Protein AF-A0A0F9LLL0-F1 (afdb_monomer_lite)

Organism: NCBI:txid412755

pLDDT: mean 88.36, std 11.76, range [49.66, 96.94]

Structure (mmCIF, N/CA/C/O backbone):
data_AF-A0A0F9LLL0-F1
#
_entry.id   AF-A0A0F9LLL0-F1
#
loop_
_atom_site.group_PDB
_atom_site.id
_atom_site.type_symbol
_atom_site.label_atom_id
_atom_site.label_alt_id
_atom_site.label_comp_id
_atom_site.label_asym_id
_atom_site.label_entity_id
_atom_site.label_seq_id
_atom_site.pdbx_PDB_ins_code
_atom_site.Cartn_x
_atom_site.Cartn_y
_atom_site.Cartn_z
_atom_site.occupancy
_atom_site.B_iso_or_equiv
_atom_site.auth_seq_id
_atom_site.auth_comp_id
_atom_site.auth_asym_id
_atom_site.auth_atom_id
_atom_site.pdbx_PDB_model_num
ATOM 1 N N . MET A 1 1 ? 44.115 -16.959 -52.506 1.00 49.66 1 MET A N 1
ATOM 2 C CA . MET A 1 1 ? 43.797 -16.794 -51.074 1.00 49.66 1 MET A CA 1
ATOM 3 C C . MET A 1 1 ? 43.823 -15.306 -50.845 1.00 49.66 1 MET A C 1
ATOM 5 O O . MET A 1 1 ? 44.897 -14.777 -50.610 1.00 49.66 1 MET A O 1
ATOM 9 N N . ASP A 1 2 ? 42.681 -14.649 -51.011 1.00 50.66 2 ASP A N 1
ATOM 10 C CA . ASP A 1 2 ? 42.573 -13.218 -50.755 1.00 50.66 2 ASP A CA 1
ATOM 11 C C . ASP A 1 2 ? 41.708 -13.053 -49.515 1.00 50.66 2 ASP A C 1
ATOM 13 O O . ASP A 1 2 ? 40.599 -13.584 -49.444 1.00 50.66 2 ASP A O 1
ATOM 17 N N . LEU A 1 3 ? 42.322 -12.442 -48.502 1.00 54.19 3 LEU A N 1
ATOM 18 C CA . LEU A 1 3 ? 41.773 -12.220 -47.176 1.00 54.19 3 LEU A CA 1
ATOM 19 C C . LEU A 1 3 ? 40.413 -11.527 -47.293 1.00 54.19 3 LEU A C 1
ATOM 21 O O . LEU A 1 3 ? 40.330 -10.405 -47.791 1.00 54.19 3 LEU A O 1
ATOM 25 N N . GLU A 1 4 ? 39.374 -12.178 -46.771 1.00 57.97 4 GLU A N 1
ATOM 26 C CA . GLU A 1 4 ? 38.136 -11.518 -46.373 1.00 57.97 4 GLU A CA 1
ATOM 27 C C . GLU A 1 4 ? 38.500 -10.374 -45.424 1.00 57.97 4 GLU A C 1
ATOM 29 O O . GLU A 1 4 ? 38.807 -10.583 -44.249 1.00 57.97 4 GLU A O 1
ATOM 34 N N . THR A 1 5 ? 38.482 -9.144 -45.932 1.00 56.28 5 THR A N 1
ATOM 35 C CA . THR A 1 5 ? 38.376 -7.958 -45.092 1.00 56.28 5 THR A CA 1
ATOM 36 C C . THR A 1 5 ? 36.992 -8.012 -44.463 1.00 56.28 5 THR A C 1
ATOM 38 O O . THR A 1 5 ? 36.030 -7.470 -45.010 1.00 56.28 5 THR A O 1
ATOM 41 N N . CYS A 1 6 ? 36.876 -8.730 -43.346 1.00 54.41 6 CYS A N 1
ATOM 42 C CA . CYS A 1 6 ? 35.799 -8.523 -42.393 1.00 54.41 6 CYS A CA 1
ATOM 43 C C . CYS A 1 6 ? 35.904 -7.047 -42.001 1.00 54.41 6 CYS A C 1
ATOM 45 O O . CYS A 1 6 ? 36.823 -6.650 -41.292 1.00 54.41 6 CYS A O 1
ATOM 47 N N . SER A 1 7 ? 35.091 -6.228 -42.664 1.00 63.59 7 SER A N 1
ATOM 48 C CA . SER A 1 7 ? 35.246 -4.782 -42.738 1.00 63.59 7 SER A CA 1
ATOM 49 C C . SER A 1 7 ? 35.240 -4.202 -41.327 1.00 63.59 7 SER A C 1
ATOM 51 O O . SER A 1 7 ? 34.290 -4.421 -40.576 1.00 63.59 7 SER A O 1
ATOM 53 N N . ASP A 1 8 ? 36.292 -3.464 -40.968 1.00 67.12 8 ASP A N 1
ATOM 54 C CA . ASP A 1 8 ? 36.409 -2.779 -39.674 1.00 67.12 8 ASP A CA 1
ATOM 55 C C . ASP A 1 8 ? 35.165 -1.919 -39.362 1.00 67.12 8 ASP A C 1
ATOM 57 O O . ASP A 1 8 ? 34.784 -1.768 -38.201 1.00 67.12 8 ASP A O 1
ATOM 61 N N . ASP A 1 9 ? 34.457 -1.440 -40.391 1.00 73.56 9 ASP A N 1
ATOM 62 C CA . ASP A 1 9 ? 33.192 -0.712 -40.260 1.00 73.56 9 ASP A CA 1
ATOM 63 C C . ASP A 1 9 ? 32.049 -1.579 -39.704 1.00 73.56 9 ASP A C 1
ATOM 65 O O . ASP A 1 9 ? 31.202 -1.089 -38.955 1.00 73.56 9 ASP A O 1
ATOM 69 N N . THR A 1 10 ? 32.016 -2.878 -40.017 1.00 79.62 10 THR A N 1
ATOM 70 C CA . THR A 1 10 ? 31.043 -3.824 -39.447 1.00 79.62 10 THR A CA 1
ATOM 71 C C . THR A 1 10 ? 31.278 -4.002 -37.948 1.00 79.62 10 THR A C 1
ATOM 73 O O . THR A 1 10 ? 30.338 -3.888 -37.163 1.00 79.62 10 THR A O 1
ATOM 76 N N . LEU A 1 11 ? 32.535 -4.172 -37.529 1.00 78.38 11 LEU A N 1
ATOM 77 C CA . LEU A 1 11 ? 32.893 -4.297 -36.113 1.00 78.38 11 LEU A CA 1
ATOM 78 C C . LEU A 1 11 ? 32.618 -3.002 -35.334 1.00 78.38 11 LEU A C 1
ATOM 80 O O . LEU A 1 11 ? 32.130 -3.047 -34.203 1.00 78.38 11 LEU A O 1
ATOM 84 N N . LEU A 1 12 ? 32.880 -1.837 -35.934 1.00 81.56 12 LEU A N 1
ATOM 85 C CA . LEU A 1 12 ? 32.587 -0.537 -35.321 1.00 81.56 12 LEU A CA 1
ATOM 86 C C . LEU A 1 12 ? 31.083 -0.301 -35.127 1.00 81.56 12 LEU A C 1
ATOM 88 O O . LEU A 1 12 ? 30.684 0.259 -34.102 1.00 81.56 12 LEU A O 1
ATOM 92 N N . ASN A 1 13 ? 30.249 -0.739 -36.073 1.00 84.88 13 ASN A N 1
ATOM 93 C CA . ASN A 1 13 ? 28.795 -0.655 -35.942 1.00 84.88 13 ASN A CA 1
ATOM 94 C C . ASN A 1 13 ? 28.274 -1.597 -34.846 1.00 84.88 13 ASN A C 1
ATOM 96 O O . ASN A 1 13 ? 27.513 -1.161 -33.988 1.00 84.88 13 ASN A O 1
ATOM 100 N N . GLU A 1 14 ? 28.771 -2.834 -34.766 1.00 84.88 14 GLU A N 1
ATOM 101 C CA . GLU A 1 14 ? 28.394 -3.755 -33.684 1.00 84.88 14 GLU A CA 1
ATOM 102 C C . GLU A 1 14 ? 28.787 -3.237 -32.291 1.00 84.88 14 GLU A C 1
ATOM 104 O O . GLU A 1 14 ? 28.036 -3.383 -31.320 1.00 84.88 14 GLU A O 1
ATOM 109 N N . VAL A 1 15 ? 29.968 -2.622 -32.163 1.00 84.62 15 VAL A N 1
ATOM 110 C CA . VAL A 1 15 ? 30.407 -2.003 -30.903 1.00 84.62 15 VAL A CA 1
ATOM 111 C C . VAL A 1 15 ? 29.501 -0.828 -30.531 1.00 84.62 15 VAL A C 1
ATOM 113 O O . VAL A 1 15 ? 29.155 -0.687 -29.354 1.00 84.62 15 VAL A O 1
ATOM 116 N N . ARG A 1 16 ? 29.076 -0.016 -31.508 1.00 87.69 16 ARG A N 1
ATOM 117 C CA .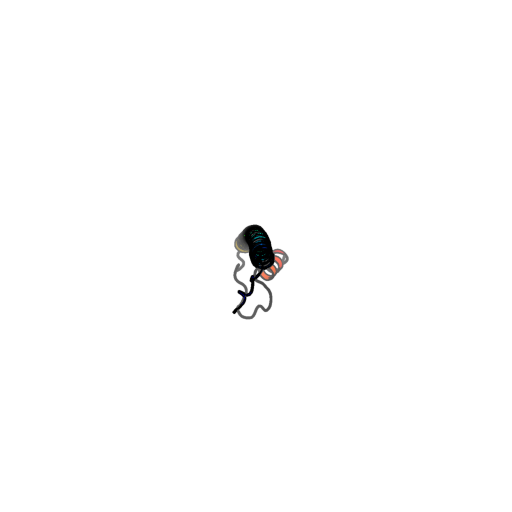 ARG A 1 16 ? 28.134 1.093 -31.300 1.00 87.69 16 ARG A CA 1
ATOM 118 C C . ARG A 1 16 ? 26.779 0.591 -30.810 1.00 87.69 16 ARG A C 1
ATOM 120 O O . ARG A 1 16 ? 26.327 1.046 -29.762 1.00 87.69 16 ARG A O 1
ATOM 127 N N . ASP A 1 17 ? 26.203 -0.401 -31.481 1.00 88.62 17 ASP A N 1
ATOM 128 C CA . ASP A 1 17 ? 24.901 -0.975 -31.123 1.00 88.62 17 ASP A CA 1
ATOM 129 C C . ASP A 1 17 ? 24.913 -1.561 -29.702 1.00 88.62 17 ASP A C 1
ATOM 131 O O . ASP A 1 17 ? 23.976 -1.382 -28.914 1.00 88.62 17 ASP A O 1
ATOM 135 N N . ARG A 1 18 ? 26.014 -2.221 -29.314 1.00 87.50 18 ARG A N 1
ATOM 136 C CA . ARG A 1 18 ? 26.202 -2.728 -27.944 1.00 87.50 18 ARG A CA 1
ATOM 137 C C . ARG A 1 18 ? 26.310 -1.603 -26.919 1.00 87.50 18 ARG A C 1
ATOM 139 O O . ARG A 1 18 ? 25.796 -1.747 -25.807 1.00 87.50 18 ARG A O 1
ATOM 146 N N . LEU A 1 19 ? 26.978 -0.503 -27.263 1.00 87.62 19 LEU A N 1
ATOM 147 C CA . LEU A 1 19 ? 27.132 0.651 -26.379 1.00 87.62 19 LEU A CA 1
ATOM 148 C C . LEU A 1 19 ? 25.792 1.367 -26.163 1.00 87.62 19 LEU A C 1
ATOM 150 O O . LEU A 1 19 ? 25.452 1.699 -25.027 1.00 87.62 19 LEU A O 1
ATOM 154 N N . GLU A 1 20 ? 25.003 1.530 -27.225 1.00 90.12 20 GLU A N 1
ATOM 155 C CA . GLU A 1 20 ? 23.649 2.091 -27.169 1.00 90.12 20 GLU A CA 1
ATOM 156 C C . GLU A 1 20 ? 22.702 1.198 -26.361 1.00 90.12 20 GLU A C 1
ATOM 158 O O . GLU A 1 20 ? 22.012 1.678 -25.460 1.00 90.12 20 GLU A O 1
ATOM 163 N N . THR A 1 21 ? 22.748 -0.117 -26.587 1.00 88.44 21 THR A N 1
ATOM 164 C CA . THR A 1 21 ? 21.966 -1.093 -25.813 1.00 88.44 21 THR A CA 1
ATOM 165 C C . THR A 1 21 ? 22.315 -1.040 -24.325 1.00 88.44 21 THR A C 1
ATOM 167 O O . THR A 1 21 ? 21.430 -1.083 -23.467 1.00 88.44 21 THR A O 1
ATOM 170 N N . LYS A 1 22 ? 23.608 -0.928 -23.990 1.00 90.38 22 LYS A N 1
ATOM 171 C CA . LYS A 1 22 ? 24.055 -0.807 -22.598 1.00 90.38 22 LYS A CA 1
ATOM 172 C C . LYS A 1 22 ? 23.533 0.478 -21.957 1.00 90.38 22 LYS A C 1
ATOM 174 O O . LYS A 1 22 ? 23.003 0.419 -20.852 1.00 90.38 22 LYS A O 1
ATOM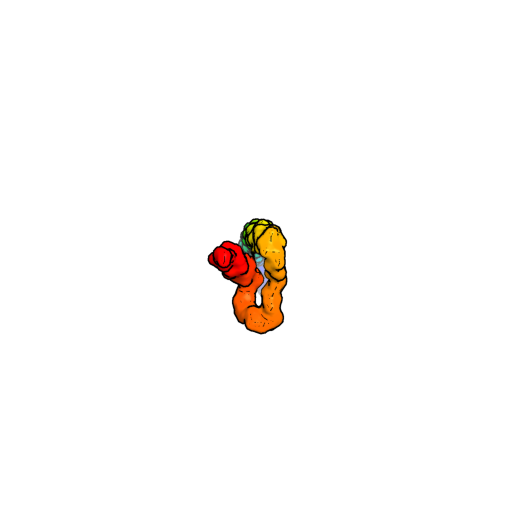 179 N N . LYS A 1 23 ? 23.613 1.605 -22.666 1.00 92.56 23 LYS A N 1
ATOM 180 C CA . LYS A 1 23 ? 23.095 2.888 -22.183 1.00 92.56 23 LYS A CA 1
ATOM 181 C C . LYS A 1 23 ? 21.586 2.829 -21.919 1.00 92.56 23 LYS A C 1
ATOM 183 O O . LYS A 1 23 ? 21.145 3.229 -20.848 1.00 92.56 23 LYS A O 1
ATOM 188 N N . ALA A 1 24 ? 20.813 2.254 -22.842 1.00 90.25 24 ALA A N 1
ATOM 189 C CA . ALA A 1 24 ? 19.371 2.074 -22.667 1.00 90.25 24 ALA A CA 1
ATOM 190 C C . ALA A 1 24 ? 19.033 1.180 -21.458 1.00 90.25 24 ALA A C 1
ATOM 192 O O . ALA A 1 24 ? 18.079 1.443 -20.726 1.00 90.25 24 ALA A O 1
ATOM 193 N N . LYS A 1 25 ? 19.831 0.131 -21.214 1.00 91.81 25 LYS A N 1
ATOM 194 C CA . LYS A 1 25 ? 19.679 -0.729 -20.033 1.00 91.81 25 LYS A CA 1
ATOM 195 C C . LYS A 1 25 ? 19.938 0.034 -18.733 1.00 91.81 25 LYS A C 1
ATOM 197 O O . LYS A 1 25 ? 19.180 -0.145 -17.781 1.00 91.81 25 LYS A O 1
ATOM 202 N N . ASP A 1 26 ? 20.986 0.850 -18.687 1.00 94.25 26 ASP A N 1
ATOM 203 C CA . ASP A 1 26 ? 21.334 1.631 -17.497 1.00 94.25 26 ASP A CA 1
ATOM 204 C C . ASP A 1 26 ? 20.229 2.660 -17.182 1.00 94.25 26 ASP A C 1
ATOM 206 O O . ASP A 1 26 ? 19.760 2.729 -16.046 1.00 94.25 26 ASP A O 1
ATOM 210 N N . GLU A 1 27 ? 19.699 3.351 -18.199 1.00 93.50 27 GLU A N 1
ATOM 211 C CA . GLU A 1 27 ? 18.555 4.268 -18.051 1.00 93.50 27 GLU A CA 1
ATOM 212 C C . GLU A 1 27 ? 17.291 3.553 -17.530 1.00 93.50 27 GLU A C 1
ATOM 214 O O . GLU A 1 27 ? 16.585 4.070 -16.656 1.00 93.50 27 GLU A O 1
ATOM 219 N N . LEU A 1 28 ? 17.013 2.335 -18.014 1.00 92.88 28 LEU A N 1
ATOM 220 C CA . LEU A 1 28 ? 15.889 1.523 -17.538 1.00 92.88 28 LEU A CA 1
ATOM 221 C C . LEU A 1 28 ? 16.065 1.109 -16.068 1.00 92.88 28 LEU A C 1
ATOM 223 O O . LEU A 1 28 ? 15.104 1.130 -15.296 1.00 92.88 28 LEU A O 1
ATOM 227 N N . LEU A 1 29 ? 17.282 0.727 -15.669 1.00 92.56 29 LEU A N 1
ATOM 228 C CA . LEU A 1 29 ? 17.587 0.346 -14.289 1.00 92.56 29 LEU A CA 1
ATOM 229 C C . LEU A 1 29 ? 17.413 1.526 -13.331 1.00 92.56 29 LEU A C 1
ATOM 231 O O . LEU A 1 29 ? 16.807 1.355 -12.271 1.00 92.56 29 LEU A O 1
ATOM 235 N N . ASP A 1 30 ? 17.863 2.719 -13.714 1.00 93.31 30 ASP A N 1
ATOM 236 C CA . ASP A 1 30 ? 17.673 3.933 -12.918 1.00 93.31 30 ASP A CA 1
ATOM 237 C C . ASP A 1 30 ? 16.187 4.290 -12.774 1.00 93.31 30 ASP A C 1
ATOM 239 O O . ASP A 1 30 ? 15.715 4.608 -11.674 1.00 93.31 30 ASP A O 1
ATOM 243 N N . ALA A 1 31 ? 15.411 4.169 -13.857 1.00 91.94 31 ALA A N 1
ATOM 244 C CA . ALA A 1 31 ? 13.966 4.374 -13.821 1.00 91.94 31 ALA A CA 1
ATOM 245 C C . ALA A 1 31 ? 13.273 3.371 -12.883 1.00 91.94 31 ALA A C 1
ATOM 247 O O . ALA A 1 31 ? 12.458 3.770 -12.046 1.00 91.94 31 ALA A O 1
ATOM 248 N N . LEU A 1 32 ? 13.636 2.086 -12.958 1.00 91.56 32 LEU A N 1
ATOM 249 C CA . LEU A 1 32 ? 13.113 1.045 -12.070 1.00 91.56 32 LEU A CA 1
ATOM 250 C C . LEU A 1 32 ? 13.450 1.319 -10.602 1.00 91.56 32 LEU A C 1
ATOM 252 O O . LEU A 1 32 ? 12.582 1.185 -9.738 1.00 91.56 32 LEU A O 1
ATOM 256 N N . GLN A 1 33 ? 14.679 1.744 -10.304 1.00 91.94 33 GLN A N 1
ATOM 257 C CA . GLN A 1 33 ? 15.067 2.110 -8.942 1.00 91.94 33 GLN A CA 1
ATOM 258 C C . GLN A 1 33 ? 14.250 3.289 -8.413 1.00 91.94 33 GLN A C 1
ATOM 260 O O . GLN A 1 33 ? 13.833 3.278 -7.252 1.00 91.94 33 GLN A O 1
ATOM 265 N N . LYS A 1 34 ? 14.000 4.304 -9.247 1.00 90.06 34 LYS A N 1
ATOM 266 C CA . LYS A 1 34 ? 13.178 5.456 -8.866 1.00 90.06 34 LYS A CA 1
ATOM 267 C C . LYS A 1 34 ? 11.736 5.042 -8.574 1.00 90.06 34 LYS A C 1
ATOM 269 O O . LYS A 1 34 ? 11.225 5.368 -7.506 1.00 90.06 34 LYS A O 1
ATOM 274 N N . VAL A 1 35 ? 11.127 4.249 -9.458 1.00 89.62 35 VAL A N 1
ATOM 275 C CA . VAL A 1 35 ? 9.772 3.706 -9.256 1.00 89.62 35 VAL A CA 1
ATOM 276 C C . VAL A 1 35 ? 9.702 2.862 -7.981 1.00 89.62 35 VAL A C 1
ATOM 278 O O . VAL A 1 35 ? 8.763 3.003 -7.201 1.00 89.62 35 VAL A O 1
ATOM 281 N N . GLY A 1 36 ? 10.716 2.035 -7.712 1.00 90.62 36 GLY A N 1
ATOM 282 C CA . GLY A 1 36 ? 10.797 1.244 -6.482 1.00 90.62 36 GLY A CA 1
ATOM 283 C C . GLY A 1 36 ? 10.853 2.104 -5.213 1.00 90.62 36 GLY A C 1
ATOM 284 O O . GLY A 1 36 ? 10.194 1.787 -4.217 1.00 90.62 36 GLY A O 1
ATOM 285 N N . LYS A 1 37 ? 11.591 3.222 -5.245 1.00 90.00 37 LYS A N 1
ATOM 286 C CA . LYS A 1 37 ? 11.644 4.191 -4.136 1.00 90.00 37 LYS A CA 1
ATOM 287 C C . LYS A 1 37 ? 10.301 4.889 -3.929 1.00 90.00 37 LYS A C 1
ATOM 289 O O . LYS A 1 37 ? 9.836 4.963 -2.793 1.00 90.00 37 LYS A O 1
ATOM 294 N N . ASP A 1 38 ? 9.665 5.346 -5.005 1.00 91.06 38 ASP A N 1
ATOM 295 C CA . ASP A 1 38 ? 8.357 6.005 -4.940 1.00 91.06 38 ASP A CA 1
ATOM 296 C C . ASP A 1 38 ? 7.285 5.054 -4.390 1.00 91.06 38 ASP A C 1
ATOM 298 O O . ASP A 1 38 ? 6.523 5.427 -3.498 1.00 91.06 38 ASP A O 1
ATOM 302 N N . TYR A 1 39 ? 7.285 3.797 -4.839 1.00 89.56 39 TYR A N 1
ATOM 303 C CA . TYR A 1 39 ? 6.383 2.767 -4.331 1.00 89.56 39 TYR A CA 1
ATOM 304 C C . TYR A 1 39 ? 6.603 2.486 -2.839 1.00 89.56 39 TYR A C 1
ATOM 306 O O . TYR A 1 39 ? 5.650 2.455 -2.060 1.00 89.56 39 TYR A O 1
ATOM 314 N N . SER A 1 40 ? 7.864 2.351 -2.416 1.00 92.00 40 SER A N 1
ATOM 315 C CA . SER A 1 40 ? 8.212 2.137 -1.004 1.00 92.00 40 SER A CA 1
ATOM 316 C C . SER A 1 40 ? 7.755 3.302 -0.120 1.00 92.00 40 SER A C 1
ATOM 318 O O . SER A 1 40 ? 7.269 3.084 0.990 1.00 92.00 40 SER A O 1
ATOM 320 N N . ARG A 1 41 ? 7.863 4.541 -0.619 1.00 94.12 41 ARG A N 1
ATOM 321 C CA . ARG A 1 41 ? 7.354 5.729 0.078 1.00 94.12 41 ARG A CA 1
ATOM 322 C C . ARG A 1 41 ? 5.837 5.671 0.245 1.00 94.12 41 ARG A C 1
ATOM 324 O O . ARG A 1 41 ? 5.355 5.845 1.359 1.00 94.12 41 ARG A O 1
ATOM 331 N N . VAL A 1 42 ? 5.101 5.387 -0.831 1.00 93.31 42 VAL A N 1
ATOM 332 C CA . VAL A 1 42 ? 3.630 5.289 -0.796 1.00 93.31 42 VAL A CA 1
ATOM 333 C C . VAL A 1 42 ? 3.171 4.216 0.194 1.00 93.31 42 VAL A C 1
ATOM 335 O O . VAL A 1 42 ? 2.249 4.457 0.970 1.00 93.31 42 VAL A O 1
ATOM 338 N N . LEU A 1 43 ? 3.832 3.055 0.225 1.00 94.00 43 LEU A N 1
ATOM 339 C CA . LEU A 1 43 ? 3.524 2.009 1.204 1.00 94.00 43 LEU A CA 1
ATOM 340 C C . LEU A 1 43 ? 3.759 2.470 2.648 1.00 94.00 43 LEU A C 1
ATOM 342 O O . LEU A 1 43 ? 2.916 2.226 3.507 1.00 94.00 43 LEU A O 1
ATOM 346 N N . SER A 1 44 ? 4.865 3.169 2.907 1.00 95.19 44 SER A N 1
ATOM 347 C CA . SER A 1 44 ? 5.178 3.708 4.237 1.00 95.19 44 SER A CA 1
ATOM 348 C C . SER A 1 44 ? 4.132 4.725 4.718 1.00 95.19 44 SER A C 1
ATOM 350 O O . SER A 1 44 ? 3.681 4.686 5.869 1.00 95.19 44 SER A O 1
ATOM 352 N N . GLU A 1 45 ? 3.686 5.615 3.828 1.00 95.44 45 GLU A N 1
ATOM 353 C CA . GLU A 1 45 ? 2.620 6.580 4.120 1.00 95.44 45 GLU A CA 1
ATOM 354 C C . GLU A 1 45 ? 1.285 5.873 4.382 1.00 95.44 45 GLU A C 1
ATOM 356 O O . GLU A 1 45 ? 0.599 6.173 5.363 1.00 95.44 45 GLU A O 1
ATOM 361 N N . PHE A 1 46 ? 0.944 4.875 3.565 1.00 95.31 46 PHE A N 1
ATOM 362 C CA . PHE A 1 46 ? -0.264 4.077 3.748 1.00 95.31 46 PHE A CA 1
ATOM 363 C C . PHE A 1 46 ? -0.268 3.322 5.088 1.00 95.31 46 PHE A C 1
ATOM 365 O O . PHE A 1 46 ? -1.277 3.317 5.800 1.00 95.31 46 PHE A O 1
ATOM 372 N N . ASP A 1 47 ? 0.865 2.735 5.476 1.00 95.19 47 ASP A N 1
ATOM 373 C CA . ASP A 1 47 ? 1.027 2.071 6.771 1.00 95.19 47 ASP A CA 1
ATOM 374 C C . ASP A 1 47 ? 0.892 3.046 7.942 1.00 95.19 47 ASP A C 1
ATOM 376 O O . ASP A 1 47 ? 0.242 2.722 8.940 1.00 95.19 47 ASP A O 1
ATOM 380 N N . SER A 1 48 ? 1.421 4.262 7.795 1.00 96.19 48 SER A N 1
ATOM 381 C CA . SER A 1 48 ? 1.273 5.331 8.787 1.00 96.19 48 SER A CA 1
ATOM 382 C C . SER A 1 48 ? -0.195 5.735 8.963 1.00 96.19 48 SER A C 1
ATOM 384 O O . SER A 1 48 ? -0.688 5.817 10.092 1.00 96.19 48 SER A O 1
ATOM 386 N N . CYS A 1 49 ? -0.941 5.901 7.865 1.00 95.94 49 CYS A N 1
ATOM 387 C CA . CYS A 1 49 ? -2.385 6.146 7.906 1.00 95.94 49 CYS A CA 1
ATOM 388 C C . CYS A 1 49 ? -3.141 4.994 8.585 1.00 95.94 49 CYS A C 1
ATOM 390 O O . CYS A 1 49 ? -4.005 5.223 9.435 1.00 95.94 49 CYS A O 1
ATOM 392 N N . ARG A 1 50 ? -2.803 3.743 8.253 1.00 95.94 50 ARG A N 1
ATOM 393 C CA . ARG A 1 50 ? -3.420 2.555 8.858 1.00 95.94 50 ARG A CA 1
ATOM 394 C C . ARG A 1 50 ? -3.144 2.471 10.362 1.00 95.94 50 ARG A C 1
ATOM 396 O O . ARG A 1 50 ? -4.054 2.145 11.123 1.00 95.94 50 ARG A O 1
ATOM 403 N N . ALA A 1 51 ? -1.933 2.810 10.803 1.00 96.19 51 ALA A N 1
ATOM 404 C CA . ALA A 1 51 ? -1.576 2.870 12.218 1.00 96.19 51 ALA A CA 1
ATOM 405 C C . ALA A 1 51 ? -2.373 3.950 12.969 1.00 96.19 51 ALA A C 1
ATOM 407 O O . ALA A 1 51 ? -2.880 3.687 14.061 1.00 96.19 51 ALA A O 1
ATOM 408 N N . ALA A 1 52 ? -2.555 5.130 12.365 1.00 96.62 52 ALA A N 1
ATOM 409 C CA . ALA A 1 52 ? -3.384 6.193 12.931 1.00 96.62 52 ALA A CA 1
ATOM 41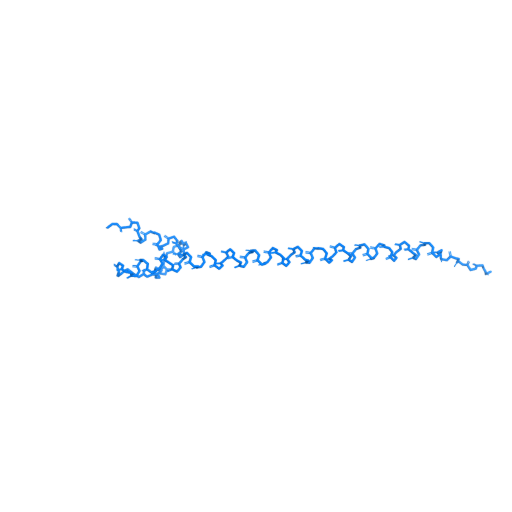0 C C . ALA A 1 52 ? -4.853 5.755 13.086 1.00 96.62 52 ALA A C 1
ATOM 412 O O . ALA A 1 52 ? -5.450 5.945 14.146 1.00 96.62 52 ALA A O 1
ATOM 413 N N . LEU A 1 53 ? -5.419 5.084 12.076 1.00 96.12 53 LEU A N 1
ATOM 414 C CA . LEU A 1 53 ? -6.766 4.510 12.165 1.00 96.12 53 LEU A CA 1
ATOM 415 C C . LEU A 1 53 ? -6.868 3.470 13.291 1.00 96.12 53 LEU A C 1
ATOM 417 O O . LEU A 1 53 ? -7.812 3.501 14.079 1.00 96.12 53 LEU A O 1
ATOM 421 N N . ALA A 1 54 ? -5.889 2.567 13.399 1.00 96.88 54 ALA A N 1
ATOM 422 C CA . ALA A 1 54 ? -5.863 1.544 14.443 1.00 96.88 54 ALA A CA 1
ATOM 423 C C . ALA A 1 54 ? -5.792 2.159 15.846 1.00 96.88 54 ALA A C 1
ATOM 425 O O . ALA A 1 54 ? -6.459 1.687 16.767 1.00 96.88 54 ALA A O 1
ATOM 426 N N . TYR A 1 55 ? -5.026 3.237 16.005 1.00 96.94 55 TYR A N 1
ATOM 427 C CA . TYR A 1 55 ? -4.945 3.976 17.257 1.00 96.94 55 TYR A CA 1
ATOM 428 C C . TYR A 1 55 ? -6.304 4.555 17.677 1.00 96.94 55 TYR A C 1
ATOM 430 O O . TYR A 1 55 ? -6.724 4.359 18.820 1.00 96.94 55 TYR A O 1
ATOM 438 N N . GLU A 1 56 ? -7.038 5.182 16.757 1.00 96.56 56 GLU A N 1
ATOM 439 C CA . GLU A 1 56 ? -8.375 5.714 17.045 1.00 96.56 56 GLU A CA 1
ATOM 440 C C . GLU A 1 56 ? -9.400 4.606 17.344 1.00 96.56 56 GLU A C 1
ATOM 442 O O . GLU A 1 56 ? -10.212 4.742 18.259 1.00 96.56 56 GLU A O 1
ATOM 447 N N . VAL A 1 57 ? -9.338 3.467 16.644 1.00 95.81 57 VAL A N 1
ATOM 448 C CA . VAL A 1 57 ? -10.194 2.302 16.943 1.00 95.81 57 VAL A CA 1
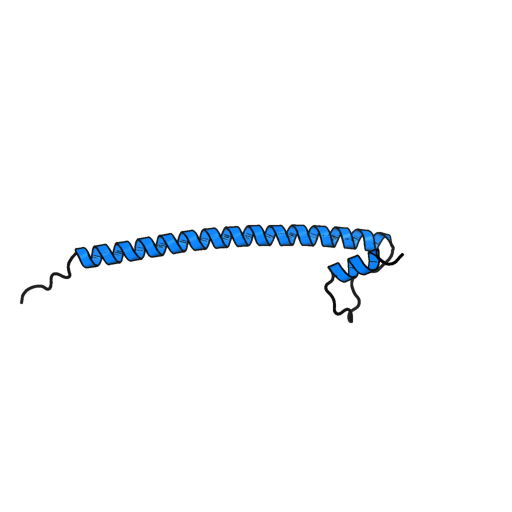ATOM 449 C C . VAL A 1 57 ? -9.911 1.771 18.348 1.00 95.81 57 VAL A C 1
ATOM 451 O O . VAL A 1 57 ? -10.841 1.513 19.116 1.00 95.81 57 VAL A O 1
ATOM 454 N N . LYS A 1 58 ? -8.629 1.673 18.719 1.00 96.00 58 LYS A N 1
ATOM 455 C CA . LYS A 1 58 ? -8.204 1.215 20.046 1.00 96.00 58 LYS A CA 1
ATOM 456 C C . LYS A 1 58 ? -8.710 2.134 21.160 1.00 96.00 58 LYS A C 1
ATOM 458 O O . LYS A 1 58 ? -9.130 1.632 22.199 1.00 96.00 58 LYS A O 1
ATOM 463 N N . LYS A 1 59 ? -8.720 3.457 20.953 1.00 96.06 59 LYS A N 1
ATOM 464 C CA . LYS A 1 59 ? -9.271 4.423 21.926 1.00 96.06 59 LYS A CA 1
ATOM 465 C C . LYS A 1 59 ? -10.747 4.191 22.235 1.00 96.06 59 LYS A C 1
ATOM 467 O O . LYS A 1 59 ? -11.174 4.451 23.353 1.00 96.06 59 LYS A O 1
ATOM 472 N N . ARG A 1 60 ? -11.518 3.677 21.273 1.00 94.19 60 ARG A N 1
ATOM 473 C CA . ARG A 1 60 ? -12.931 3.316 21.468 1.00 94.19 60 ARG A CA 1
ATOM 474 C C . ARG A 1 60 ? -13.125 1.979 22.194 1.00 94.19 60 ARG A C 1
ATOM 476 O O . ARG A 1 60 ? -14.255 1.533 22.338 1.00 94.19 60 ARG A O 1
ATOM 483 N N . GLY A 1 61 ? -12.043 1.314 22.608 1.00 93.62 61 GLY A N 1
ATOM 484 C CA . GLY A 1 61 ? -12.095 -0.010 23.232 1.00 93.62 61 GLY A CA 1
ATOM 485 C C . GLY A 1 61 ? -12.442 -1.139 22.257 1.00 93.62 61 GLY A C 1
ATOM 486 O O . GLY A 1 61 ? -12.793 -2.234 22.687 1.00 93.62 61 GLY A O 1
ATOM 487 N N . ILE A 1 62 ? -12.356 -0.891 20.946 1.00 93.19 62 ILE A N 1
ATOM 488 C CA . ILE A 1 62 ? -12.680 -1.868 19.904 1.00 93.19 62 ILE A CA 1
ATOM 489 C C . ILE A 1 62 ? -11.402 -2.613 19.489 1.00 93.19 62 ILE A C 1
ATOM 491 O O . ILE A 1 62 ? -10.311 -2.039 19.451 1.00 93.19 62 ILE A O 1
ATOM 495 N N . SER A 1 63 ? -11.529 -3.901 19.146 1.00 93.88 63 SER A N 1
ATOM 496 C CA . SER A 1 63 ? -10.426 -4.672 18.559 1.00 93.88 63 SER A CA 1
ATOM 497 C C . SER A 1 63 ? -9.945 -4.023 17.262 1.00 93.88 63 SER A C 1
ATOM 499 O O . SER A 1 63 ? -10.730 -3.834 16.333 1.00 93.88 63 SER A O 1
ATOM 501 N N . VAL A 1 64 ? -8.643 -3.752 17.168 1.00 95.94 64 VAL A N 1
ATOM 502 C CA . VAL A 1 64 ? -8.008 -3.259 15.934 1.00 95.94 6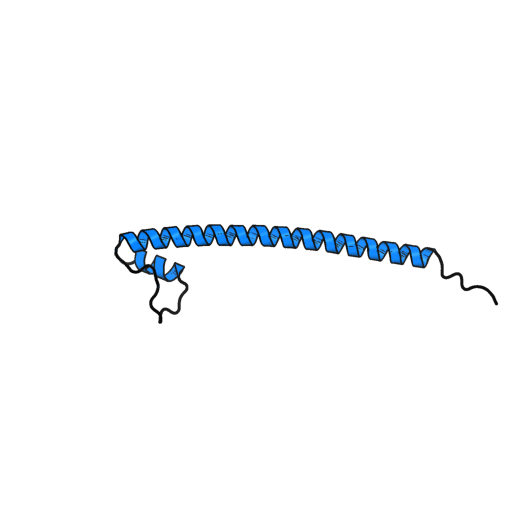4 VAL A CA 1
ATOM 503 C C . VAL A 1 64 ? -7.860 -4.350 14.880 1.00 95.94 64 VAL A C 1
ATOM 505 O O . VAL A 1 64 ? -7.760 -4.040 13.697 1.00 95.94 64 VAL A O 1
ATOM 508 N N . ASN A 1 65 ? -7.862 -5.618 15.292 1.00 94.69 65 ASN A N 1
ATOM 509 C CA . ASN A 1 65 ? -7.716 -6.743 14.381 1.00 94.69 65 ASN A CA 1
ATOM 510 C C . ASN A 1 65 ? -9.091 -7.165 13.855 1.00 94.69 65 ASN A C 1
ATOM 512 O O . ASN A 1 65 ? -9.999 -7.375 14.674 1.00 94.69 65 ASN A O 1
ATOM 516 N N . PRO A 1 66 ? -9.247 -7.313 12.528 1.00 92.50 66 PRO A N 1
ATOM 517 C CA . PRO A 1 66 ? -10.470 -7.834 11.952 1.00 92.50 66 PRO A CA 1
ATOM 518 C C . PRO A 1 66 ? -10.702 -9.286 12.407 1.00 92.50 66 PRO A C 1
ATOM 520 O O . PRO A 1 66 ? -9.740 -10.032 12.620 1.00 92.50 66 PRO A O 1
ATOM 523 N N . PRO A 1 67 ? -11.968 -9.712 12.557 1.00 93.69 67 PRO A N 1
ATOM 524 C CA . PRO A 1 67 ? -12.316 -11.115 12.755 1.00 93.69 67 PRO A CA 1
ATOM 525 C C . PRO A 1 67 ? -11.748 -12.007 11.645 1.00 93.69 67 PRO A C 1
ATOM 527 O O . PRO A 1 67 ? -11.594 -11.569 10.509 1.00 93.69 67 PRO A O 1
ATOM 530 N N . LYS A 1 68 ? -11.499 -13.289 11.944 1.00 92.06 68 LYS A N 1
ATOM 531 C CA . LYS A 1 68 ? -10.955 -14.246 10.958 1.00 92.06 68 LYS A CA 1
ATOM 532 C C . LYS A 1 68 ? -11.838 -14.430 9.716 1.00 92.06 68 LYS A C 1
ATOM 534 O O . LYS A 1 68 ? -11.330 -14.828 8.681 1.00 92.06 68 LYS A O 1
ATOM 539 N N . ASN A 1 69 ? -13.138 -14.171 9.836 1.00 93.81 69 ASN A N 1
ATOM 540 C CA . ASN A 1 69 ? -14.127 -14.253 8.760 1.00 93.81 69 ASN A CA 1
ATOM 541 C C . ASN A 1 69 ? -14.422 -12.888 8.109 1.00 93.81 69 ASN A C 1
ATOM 543 O O . ASN A 1 69 ? -15.496 -12.700 7.548 1.00 93.81 69 ASN A O 1
ATOM 547 N N . TYR A 1 70 ? -13.538 -11.901 8.265 1.00 92.50 70 TYR A N 1
ATOM 548 C CA . TYR A 1 70 ? -13.688 -10.610 7.606 1.00 92.50 70 TYR A CA 1
ATOM 549 C C . TYR A 1 70 ? -13.059 -10.653 6.212 1.00 92.50 70 TYR A C 1
ATOM 551 O O . TYR A 1 70 ? -11.842 -10.757 6.085 1.00 92.50 70 TYR A O 1
ATOM 559 N N . ASP A 1 71 ? -13.892 -10.516 5.184 1.00 92.94 71 ASP A N 1
ATOM 560 C CA . ASP A 1 71 ? -13.476 -10.673 3.782 1.00 92.94 71 ASP A CA 1
ATOM 561 C C . ASP A 1 71 ? -12.802 -9.426 3.177 1.00 92.94 71 ASP A C 1
ATOM 563 O O . ASP A 1 71 ? -12.324 -9.458 2.046 1.00 92.94 71 ASP A O 1
ATOM 567 N N . GLY A 1 72 ? -12.782 -8.304 3.903 1.00 93.44 72 GLY A N 1
ATOM 568 C CA . GLY A 1 72 ? -12.217 -7.039 3.426 1.00 93.44 72 GLY A CA 1
ATOM 569 C C . GLY A 1 72 ? -10.767 -6.805 3.854 1.00 93.44 72 GLY A C 1
ATOM 570 O O . GLY A 1 72 ? -10.192 -7.526 4.672 1.00 93.44 72 GLY A O 1
ATOM 571 N N . ALA A 1 73 ? -10.188 -5.704 3.379 1.00 94.69 73 ALA A N 1
ATOM 572 C CA . ALA A 1 73 ? -8.851 -5.301 3.800 1.00 94.69 73 ALA A CA 1
ATOM 573 C C . ALA A 1 73 ? -8.844 -4.720 5.229 1.00 94.69 73 ALA A C 1
ATOM 575 O O . ALA A 1 73 ? -9.808 -4.105 5.690 1.00 94.69 73 ALA A O 1
ATOM 576 N N . TRP A 1 74 ? -7.718 -4.856 5.937 1.00 94.56 74 TRP A N 1
ATOM 577 C CA . TRP A 1 74 ? -7.600 -4.417 7.335 1.00 94.56 74 TRP A CA 1
ATOM 578 C C . TRP A 1 74 ? -7.956 -2.932 7.544 1.00 94.56 74 TRP A C 1
ATOM 580 O O . TRP A 1 74 ? -8.680 -2.591 8.477 1.00 94.56 74 TRP A O 1
ATOM 590 N N . HIS A 1 75 ? -7.513 -2.040 6.658 1.00 94.94 75 HIS A N 1
ATOM 591 C CA . HIS A 1 75 ? -7.818 -0.611 6.768 1.00 94.94 75 HIS A CA 1
ATOM 592 C C . HIS A 1 75 ? -9.322 -0.316 6.614 1.00 94.94 75 HIS A C 1
ATOM 594 O O . HIS A 1 75 ? -9.849 0.532 7.330 1.00 94.94 75 HIS A O 1
ATOM 600 N N . GLU A 1 76 ? -10.045 -1.059 5.769 1.00 96.25 76 GLU A N 1
ATOM 601 C CA . GL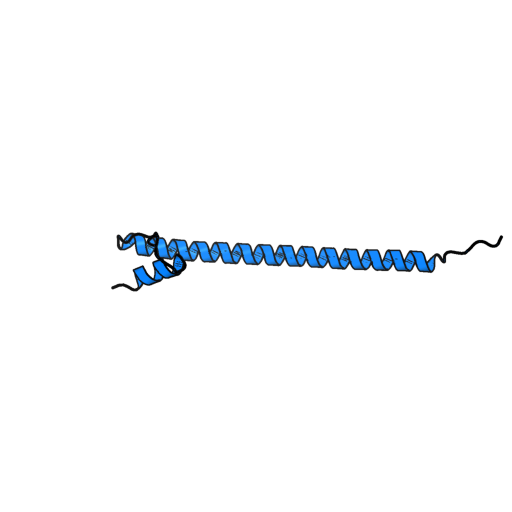U A 1 76 ? -11.503 -0.933 5.642 1.00 96.25 76 GLU A CA 1
ATOM 602 C C . GLU A 1 76 ? -12.221 -1.344 6.928 1.00 96.25 76 GLU A C 1
ATOM 604 O O . GLU A 1 76 ? -13.186 -0.698 7.333 1.00 96.25 76 GLU A O 1
ATOM 609 N N . TYR A 1 77 ? -11.744 -2.403 7.591 1.00 96.69 77 TYR A N 1
ATOM 610 C CA . TYR A 1 77 ? -12.268 -2.807 8.894 1.00 96.69 77 TYR A CA 1
ATOM 611 C C . TYR A 1 77 ? -12.114 -1.678 9.918 1.00 96.69 77 TYR A C 1
ATOM 613 O O . TYR A 1 77 ? -13.082 -1.330 10.596 1.00 96.69 77 TYR A O 1
ATOM 621 N N . LEU A 1 78 ? -10.927 -1.064 9.989 1.00 96.31 78 LEU A N 1
ATOM 622 C CA . LEU A 1 78 ? -10.665 0.049 10.904 1.00 96.31 78 LEU A CA 1
ATOM 623 C C . LEU A 1 78 ? -11.600 1.236 10.628 1.00 96.31 78 LEU A C 1
ATOM 625 O O . LEU A 1 78 ? -12.215 1.760 11.555 1.00 96.31 78 LEU A O 1
ATOM 629 N N . ILE A 1 79 ? -11.782 1.607 9.356 1.00 95.81 79 ILE A N 1
ATOM 630 C CA . ILE A 1 79 ? -12.719 2.665 8.946 1.00 95.81 79 ILE A CA 1
ATOM 631 C C . ILE A 1 79 ? -14.154 2.316 9.367 1.00 95.81 79 ILE A C 1
ATOM 633 O O . ILE A 1 79 ? -14.838 3.147 9.966 1.00 95.81 79 ILE A O 1
ATOM 637 N N . LYS A 1 80 ? -14.607 1.076 9.131 1.00 95.31 80 LYS A N 1
ATOM 638 C CA . LYS A 1 80 ? -15.941 0.613 9.550 1.00 95.31 80 LYS A CA 1
ATOM 639 C C . LYS A 1 80 ? -16.130 0.705 11.065 1.00 95.31 80 LYS A C 1
ATOM 641 O O . LYS A 1 80 ? -17.220 1.056 11.506 1.00 95.31 80 LYS A O 1
ATOM 646 N N . MET A 1 81 ? -15.106 0.405 11.868 1.00 94.69 81 MET A N 1
ATOM 647 C CA . MET A 1 81 ? -15.195 0.528 13.330 1.00 94.69 81 MET A CA 1
ATOM 648 C C . MET A 1 81 ? -15.287 1.988 13.783 1.00 94.69 81 MET A C 1
ATOM 650 O O . MET A 1 81 ? -16.016 2.284 14.726 1.00 94.69 81 MET A O 1
ATOM 654 N N . LEU A 1 82 ? -14.615 2.911 13.089 1.00 92.94 82 LEU A N 1
ATOM 655 C CA . LEU A 1 82 ? -14.713 4.346 13.374 1.00 92.94 82 LEU A CA 1
ATOM 656 C C . LEU A 1 82 ? -16.030 4.977 12.901 1.00 92.94 82 LEU A C 1
ATOM 658 O O . LEU A 1 82 ? -16.463 5.985 13.464 1.00 92.94 82 LEU A O 1
ATOM 662 N N . ALA A 1 83 ? -16.680 4.393 11.897 1.00 92.38 83 ALA A N 1
ATOM 663 C CA . ALA A 1 83 ? -17.973 4.854 11.399 1.00 92.38 83 ALA A CA 1
ATOM 664 C C . ALA A 1 83 ? -19.157 4.448 12.299 1.00 92.38 83 ALA A C 1
ATOM 666 O O . ALA A 1 83 ? -20.211 5.082 12.243 1.00 92.38 83 ALA A O 1
ATOM 667 N N . LYS A 1 84 ? -18.999 3.413 13.137 1.00 81.31 84 LYS A N 1
ATOM 668 C CA . LYS A 1 84 ? -20.011 3.014 14.127 1.00 81.31 84 LYS A CA 1
ATOM 669 C C . LYS A 1 84 ? -20.056 4.063 15.250 1.00 81.31 84 LYS A C 1
ATOM 671 O O . LYS A 1 84 ? -19.028 4.316 15.881 1.00 81.31 84 LYS A O 1
ATOM 676 N N . LYS A 1 85 ? -21.214 4.712 15.416 1.00 59.38 85 LYS A N 1
ATOM 677 C CA . LYS A 1 85 ? -21.499 5.698 16.472 1.00 59.38 85 LYS A CA 1
ATOM 678 C C . LYS A 1 85 ? -21.862 5.008 17.777 1.00 59.38 85 LYS A C 1
ATOM 680 O O . LYS A 1 85 ? -22.594 3.998 17.695 1.00 59.38 85 LYS A O 1
#

Sequence (85 aa):
MDLETCSDDTLLNEVRDRLETKKAKDELLDALQKVGKDYSRVLSEFDSCRAALAYEVKKRGISVNPPKNYDGAWHEYLIKMLAKK

Secondary structure (DSSP, 8-state):
-------HHHHHHHHHHHHHHHHHHHHHHHHHHHHHHHHHHHHHHHHHHHHHHHHHHHHTT--SSPPTT--S-HHHHHHHHHH--

Foldseek 3Di:
DDDPCPDVVVVVVVVVVVVVVVVVVVVVVVVVVVVVVVVVVVVVVVVVVLVVLLVVLVVVVHDLADPPPDPDDSSVVSVVSVPPD

Radius of gyration: 28.57 Å; chains: 1; bounding box: 65×23×74 Å